Protein AF-A0A923LSV7-F1 (afdb_monomer_lite)

Structure (mmCIF, N/CA/C/O backbone):
data_AF-A0A923LSV7-F1
#
_entry.id   AF-A0A923LSV7-F1
#
loop_
_atom_site.group_PDB
_atom_site.id
_atom_site.type_symbol
_atom_site.label_atom_id
_atom_site.label_alt_id
_atom_site.label_comp_id
_atom_site.label_asym_id
_atom_site.label_entity_id
_atom_site.label_seq_id
_atom_site.pdbx_PDB_ins_code
_atom_site.Cartn_x
_atom_site.Cartn_y
_atom_site.Cartn_z
_atom_site.occupancy
_atom_site.B_iso_or_equiv
_atom_site.auth_seq_id
_atom_site.auth_comp_id
_atom_site.auth_asym_id
_atom_site.auth_atom_id
_atom_site.pdbx_PDB_model_num
ATOM 1 N N . MET A 1 1 ? 1.751 13.642 -10.005 1.00 49.81 1 MET A N 1
ATOM 2 C CA . MET A 1 1 ? 0.287 13.480 -9.869 1.00 49.81 1 MET A CA 1
ATOM 3 C C . MET A 1 1 ? 0.051 12.401 -8.817 1.00 49.81 1 MET A C 1
ATOM 5 O O . MET A 1 1 ? 0.826 11.450 -8.802 1.00 49.81 1 MET A O 1
ATOM 9 N N . LEU A 1 2 ? -0.895 12.580 -7.888 1.00 74.50 2 LEU A N 1
ATOM 10 C CA . LEU A 1 2 ? -1.216 11.552 -6.882 1.00 74.50 2 LEU A CA 1
ATOM 11 C C . LEU A 1 2 ? -1.667 10.269 -7.599 1.00 74.50 2 LEU A C 1
ATOM 13 O O . LEU A 1 2 ? -2.440 10.352 -8.543 1.00 74.50 2 LEU A O 1
ATOM 17 N N . GLY A 1 3 ? -1.156 9.109 -7.178 1.00 82.81 3 GLY A N 1
ATOM 18 C CA . GLY A 1 3 ? -1.496 7.811 -7.778 1.00 82.81 3 GLY A CA 1
ATOM 19 C C . GLY A 1 3 ? -0.723 7.420 -9.043 1.00 82.81 3 GLY A C 1
ATOM 20 O O . GLY A 1 3 ? -0.954 6.333 -9.567 1.00 82.81 3 GLY A O 1
ATOM 21 N N . GLY A 1 4 ? 0.210 8.247 -9.522 1.00 91.00 4 GLY A N 1
ATOM 22 C CA . GLY A 1 4 ? 1.103 7.872 -10.621 1.00 91.00 4 GLY A CA 1
ATOM 23 C C . GLY A 1 4 ? 2.182 6.884 -10.177 1.00 91.00 4 GLY A C 1
ATOM 24 O O . GLY A 1 4 ? 2.796 7.071 -9.124 1.00 91.00 4 GLY A O 1
ATOM 25 N N . LEU A 1 5 ? 2.434 5.857 -10.987 1.00 89.94 5 LEU A N 1
ATOM 26 C CA . LEU A 1 5 ? 3.547 4.937 -10.760 1.00 89.94 5 LEU A CA 1
ATOM 27 C C . LEU A 1 5 ? 4.877 5.558 -11.215 1.00 89.94 5 LEU A C 1
ATOM 29 O O . LEU A 1 5 ? 4.926 6.412 -12.102 1.00 89.94 5 LEU A O 1
ATOM 33 N N . LEU A 1 6 ? 5.975 5.114 -10.599 1.00 88.94 6 LEU A N 1
ATOM 34 C CA . LEU A 1 6 ? 7.321 5.389 -11.103 1.00 88.94 6 LEU A CA 1
ATOM 35 C C . LEU A 1 6 ? 7.545 4.657 -12.431 1.00 88.94 6 LEU A C 1
ATOM 37 O O . LEU A 1 6 ? 6.900 3.656 -12.709 1.00 88.94 6 LEU A O 1
ATOM 41 N N . GLU A 1 7 ? 8.531 5.088 -13.221 1.00 91.25 7 GLU A N 1
ATOM 42 C CA . GLU A 1 7 ? 8.889 4.419 -14.486 1.00 91.25 7 GLU A CA 1
ATOM 43 C C . GLU A 1 7 ? 9.291 2.943 -14.301 1.00 91.25 7 GLU A C 1
ATOM 45 O O . GLU A 1 7 ? 9.192 2.148 -15.236 1.00 91.25 7 GLU A O 1
ATOM 50 N N . ARG A 1 8 ? 9.715 2.561 -13.089 1.00 89.75 8 ARG A N 1
ATOM 51 C CA . ARG A 1 8 ? 10.136 1.201 -12.751 1.00 89.75 8 ARG A CA 1
ATOM 52 C C . ARG A 1 8 ? 9.593 0.732 -11.402 1.00 89.75 8 ARG A C 1
ATOM 54 O O . ARG A 1 8 ? 9.532 1.505 -10.449 1.00 89.75 8 ARG A O 1
ATOM 61 N N . GLY A 1 9 ? 9.301 -0.560 -11.317 1.00 88.75 9 GLY A N 1
ATOM 62 C CA . GLY A 1 9 ? 9.205 -1.323 -10.076 1.00 88.75 9 GLY A CA 1
ATOM 63 C C . GLY A 1 9 ? 10.537 -1.998 -9.739 1.00 88.75 9 GLY A C 1
ATOM 64 O O . GLY A 1 9 ? 11.472 -1.995 -10.544 1.00 88.75 9 GLY A O 1
ATOM 65 N N . ILE A 1 10 ? 10.623 -2.591 -8.550 1.00 86.31 10 ILE A N 1
ATOM 66 C CA . ILE A 1 10 ? 11.832 -3.250 -8.046 1.00 86.31 10 ILE A CA 1
ATOM 67 C C . ILE A 1 10 ? 11.468 -4.665 -7.584 1.00 86.31 10 ILE A C 1
ATOM 69 O O . ILE A 1 10 ? 10.541 -4.838 -6.793 1.00 86.31 10 ILE A O 1
ATOM 73 N N . LYS A 1 11 ? 12.184 -5.681 -8.075 1.00 84.88 11 LYS A N 1
ATOM 74 C CA . LYS A 1 11 ? 12.061 -7.068 -7.593 1.00 84.88 11 LYS A CA 1
ATOM 75 C C . LYS A 1 11 ? 12.777 -7.256 -6.251 1.00 84.88 11 LYS A C 1
ATOM 77 O O . LYS A 1 11 ? 13.558 -6.411 -5.830 1.00 84.88 11 LYS A O 1
ATOM 82 N N . GLN A 1 12 ? 12.594 -8.420 -5.628 1.00 76.00 12 GLN A N 1
ATOM 83 C CA . GLN A 1 12 ? 13.202 -8.787 -4.341 1.00 76.00 12 GLN A CA 1
ATOM 84 C C . GLN A 1 12 ? 14.723 -8.525 -4.243 1.00 76.00 12 GLN A C 1
ATOM 86 O O . GLN A 1 12 ? 15.210 -8.210 -3.163 1.00 76.00 12 GLN A O 1
ATOM 91 N N . TYR A 1 13 ? 15.467 -8.607 -5.352 1.00 80.81 13 TYR A N 1
ATOM 92 C CA . TYR A 1 13 ? 16.925 -8.417 -5.392 1.00 80.81 13 TYR A CA 1
ATOM 93 C C . TYR A 1 13 ? 17.372 -7.077 -5.997 1.00 80.81 13 TYR A C 1
ATOM 95 O O . TYR A 1 13 ? 18.427 -6.994 -6.617 1.00 80.81 13 TYR A O 1
ATOM 103 N N . CYS A 1 14 ? 16.569 -6.020 -5.846 1.00 78.50 14 CYS A N 1
ATOM 104 C CA . CYS A 1 14 ? 16.853 -4.681 -6.385 1.00 78.50 14 CYS A CA 1
ATOM 105 C C . CYS A 1 14 ? 16.933 -4.597 -7.922 1.00 78.50 14 CYS A C 1
ATOM 107 O O . CYS A 1 14 ? 17.331 -3.569 -8.470 1.00 78.50 14 CYS A O 1
ATOM 109 N N . GLU A 1 15 ? 16.530 -5.650 -8.632 1.00 86.31 15 GLU A N 1
ATOM 110 C CA . GLU A 1 15 ? 16.476 -5.638 -10.089 1.00 86.31 15 GLU A CA 1
ATOM 111 C C . GLU A 1 15 ? 15.298 -4.777 -10.563 1.00 86.31 15 GLU A C 1
ATOM 113 O O . GLU A 1 15 ? 14.153 -5.024 -10.154 1.00 86.31 15 GLU A O 1
ATOM 118 N N . PRO A 1 16 ? 15.542 -3.777 -11.426 1.00 88.88 16 PRO A N 1
ATOM 119 C CA . PRO A 1 16 ? 14.479 -2.938 -11.941 1.00 88.88 16 PRO A CA 1
ATOM 120 C C . PRO A 1 16 ? 13.626 -3.695 -12.963 1.00 88.88 16 PRO A C 1
ATOM 122 O O . PRO A 1 16 ? 14.131 -4.441 -13.803 1.00 88.88 16 PRO A O 1
ATOM 125 N N . VAL A 1 17 ? 12.321 -3.445 -12.932 1.00 93.62 17 VAL A N 1
ATOM 126 C CA . VAL A 1 17 ? 11.366 -3.888 -13.954 1.00 93.62 17 VAL A CA 1
ATOM 127 C C . VAL A 1 17 ? 10.525 -2.716 -14.424 1.00 93.62 17 VAL A C 1
ATOM 129 O O . VAL A 1 17 ? 10.122 -1.883 -13.624 1.00 93.62 17 VAL A O 1
ATOM 132 N N . PHE A 1 18 ? 10.230 -2.662 -15.717 1.00 95.25 18 PHE A N 1
ATOM 133 C CA . PHE A 1 18 ? 9.463 -1.566 -16.327 1.00 95.25 18 PHE A CA 1
ATOM 134 C C . PHE A 1 18 ? 8.014 -1.959 -16.644 1.00 95.25 18 PHE A C 1
ATOM 136 O O . PHE A 1 18 ? 7.181 -1.108 -16.954 1.00 95.25 18 PHE A O 1
ATOM 143 N N . ILE A 1 19 ? 7.725 -3.260 -16.570 1.00 96.06 19 ILE A N 1
ATOM 144 C CA . ILE A 1 19 ? 6.435 -3.860 -16.888 1.00 96.06 19 ILE A CA 1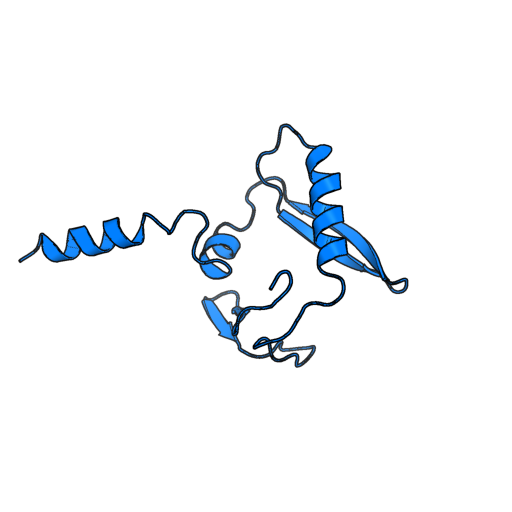
ATOM 145 C C . ILE A 1 19 ? 6.106 -4.874 -15.797 1.00 96.06 19 ILE A C 1
ATOM 147 O O . ILE A 1 19 ? 6.968 -5.670 -15.408 1.00 96.06 19 ILE A O 1
ATOM 151 N N . HIS A 1 20 ? 4.864 -4.867 -15.320 1.00 94.31 20 HIS A N 1
ATOM 152 C CA . HIS A 1 20 ? 4.390 -5.873 -14.379 1.00 94.31 20 HIS A CA 1
ATOM 153 C C . HIS A 1 20 ? 4.379 -7.264 -15.041 1.00 94.31 20 HIS A C 1
ATOM 155 O O . HIS A 1 20 ? 3.840 -7.399 -16.145 1.00 94.31 20 HIS A O 1
ATOM 161 N N . PRO A 1 21 ? 4.926 -8.312 -14.397 1.00 92.75 21 PRO A N 1
ATOM 162 C CA . PRO A 1 21 ? 5.050 -9.635 -15.012 1.00 92.75 21 PRO A CA 1
ATOM 163 C C . PRO A 1 21 ? 3.696 -10.230 -15.420 1.00 92.75 21 PRO A C 1
ATOM 165 O O . PRO A 1 21 ? 3.573 -10.708 -16.547 1.00 92.75 21 PRO A O 1
ATOM 168 N N . ASP A 1 22 ? 2.685 -10.120 -14.552 1.00 95.06 22 ASP A N 1
ATOM 169 C CA . ASP A 1 22 ? 1.375 -10.749 -14.775 1.00 95.06 22 ASP A CA 1
ATOM 170 C C . ASP A 1 22 ? 0.408 -9.863 -15.573 1.00 95.06 22 ASP A C 1
ATOM 172 O O . ASP A 1 22 ? -0.034 -10.238 -16.654 1.00 95.06 22 ASP A O 1
ATOM 176 N N . SER A 1 23 ? 0.109 -8.651 -15.088 1.00 93.94 23 SER A N 1
ATOM 177 C CA . SER A 1 23 ? -0.844 -7.737 -15.738 1.00 93.94 23 SER A CA 1
ATOM 178 C C . SER A 1 23 ? -0.329 -7.079 -17.020 1.00 93.94 23 SER A C 1
ATOM 180 O O . SER A 1 23 ? -1.110 -6.449 -17.730 1.00 93.94 23 SER A O 1
ATOM 182 N N . ARG A 1 24 ? 0.976 -7.182 -17.312 1.00 95.94 24 ARG A N 1
ATOM 183 C CA . ARG A 1 24 ? 1.646 -6.524 -18.450 1.00 95.94 24 ARG A CA 1
ATOM 184 C C . ARG A 1 24 ? 1.514 -4.996 -18.480 1.00 95.94 24 ARG A C 1
ATOM 186 O O . ARG A 1 24 ? 1.819 -4.377 -19.496 1.00 95.94 24 ARG A O 1
ATOM 193 N N . ILE A 1 25 ? 1.114 -4.378 -17.370 1.00 95.75 25 ILE A N 1
ATOM 194 C CA . ILE A 1 25 ? 1.045 -2.921 -17.237 1.00 95.75 25 ILE A CA 1
ATOM 195 C C . ILE A 1 25 ? 2.456 -2.340 -17.338 1.00 95.75 25 ILE A C 1
ATOM 197 O O . ILE A 1 25 ? 3.347 -2.742 -16.588 1.00 95.75 25 ILE A O 1
ATOM 201 N N . ILE A 1 26 ? 2.645 -1.385 -18.248 1.00 96.50 26 ILE A N 1
ATOM 202 C CA . ILE A 1 26 ? 3.834 -0.527 -18.302 1.00 96.50 26 ILE A CA 1
ATOM 203 C C . ILE A 1 26 ? 3.709 0.497 -17.175 1.00 96.50 26 ILE A C 1
ATOM 205 O O . ILE A 1 26 ? 2.675 1.147 -17.070 1.00 96.50 26 ILE A O 1
ATOM 209 N N . PHE A 1 27 ? 4.733 0.647 -16.334 1.00 94.44 27 PHE A N 1
ATOM 210 C CA . PHE A 1 27 ? 4.629 1.538 -15.171 1.00 94.44 27 PHE A CA 1
ATOM 211 C C . PHE A 1 27 ? 4.741 3.021 -15.529 1.00 94.44 27 PHE A C 1
ATOM 213 O O . PHE A 1 27 ? 4.088 3.861 -14.913 1.00 94.44 27 PHE A O 1
ATOM 220 N N . LYS A 1 28 ? 5.553 3.341 -16.541 1.00 94.25 28 LYS A N 1
ATOM 221 C CA . LYS A 1 28 ? 5.746 4.710 -17.019 1.00 94.25 28 LYS A CA 1
ATOM 222 C C . LYS A 1 28 ? 4.409 5.355 -17.381 1.00 94.25 28 LYS A C 1
ATOM 224 O O . LYS A 1 28 ? 3.645 4.794 -18.160 1.00 94.25 28 LYS A O 1
ATOM 229 N N . ASP A 1 29 ? 4.159 6.528 -16.802 1.00 93.75 29 ASP A N 1
ATOM 230 C CA . ASP A 1 29 ? 2.954 7.345 -16.989 1.00 93.75 29 ASP A CA 1
ATOM 231 C C . ASP A 1 29 ? 1.629 6.665 -16.589 1.00 93.75 29 ASP A C 1
ATOM 233 O O . ASP A 1 29 ? 0.555 7.250 -16.745 1.00 93.75 29 ASP A O 1
ATOM 237 N N . TYR A 1 30 ? 1.679 5.468 -15.995 1.00 94.44 30 TYR A N 1
ATOM 238 C CA . TYR A 1 30 ? 0.488 4.764 -15.544 1.00 94.44 30 TYR A CA 1
ATOM 239 C C . TYR A 1 30 ? -0.088 5.411 -14.286 1.00 9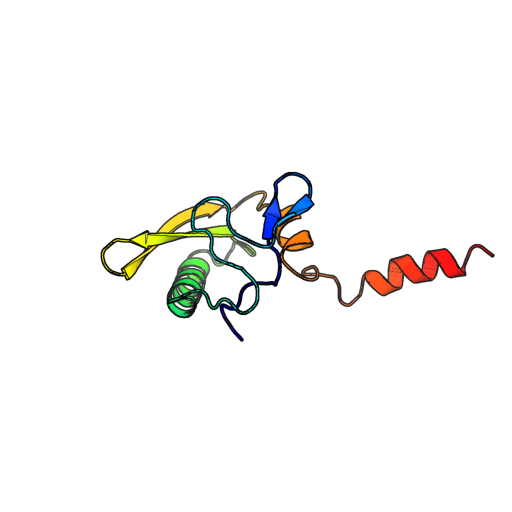4.44 30 TYR A C 1
ATOM 241 O O . TYR A 1 30 ? 0.612 5.634 -13.295 1.00 94.44 30 TYR A O 1
ATOM 249 N N . GLN A 1 31 ? -1.391 5.680 -14.320 1.00 93.62 31 GLN A N 1
ATOM 250 C CA . GLN A 1 31 ? -2.147 6.169 -13.174 1.00 93.62 31 GLN A CA 1
ATOM 251 C C . GLN A 1 31 ? -2.906 5.013 -12.541 1.00 93.62 31 GLN A C 1
ATOM 253 O O . GLN A 1 31 ? -3.707 4.350 -13.204 1.00 93.62 31 GLN A O 1
ATOM 258 N N . LEU A 1 32 ? -2.671 4.780 -11.250 1.00 90.81 32 LEU A N 1
ATOM 259 C CA . LEU A 1 32 ? -3.402 3.762 -10.518 1.00 90.81 32 LEU A CA 1
ATOM 260 C C . LEU A 1 32 ? -4.869 4.201 -10.372 1.00 90.81 32 LEU A C 1
ATOM 262 O O . LEU A 1 32 ? -5.143 5.236 -9.753 1.00 90.81 32 LEU A O 1
ATOM 266 N N . PRO A 1 33 ? -5.830 3.436 -10.916 1.00 90.19 33 PRO A N 1
ATOM 267 C CA . PRO A 1 33 ? -7.234 3.788 -10.794 1.00 90.19 33 PRO A CA 1
ATOM 268 C C . PRO A 1 33 ? -7.663 3.743 -9.324 1.00 90.19 33 PRO A C 1
ATOM 270 O O . PRO A 1 33 ? -7.206 2.905 -8.548 1.00 90.19 33 PRO A O 1
ATOM 273 N N . TYR A 1 34 ? -8.565 4.652 -8.946 1.00 92.06 34 TYR A N 1
ATOM 274 C CA . TYR A 1 34 ? -9.147 4.742 -7.601 1.00 92.06 34 TYR A CA 1
ATOM 275 C C . TYR A 1 34 ? -8.156 4.988 -6.452 1.00 92.06 34 TYR A C 1
ATOM 277 O O . TYR A 1 34 ? -8.530 4.807 -5.293 1.00 92.06 34 TYR A O 1
ATOM 285 N N . PHE A 1 35 ? -6.925 5.430 -6.737 1.00 93.06 35 PHE A N 1
ATOM 286 C CA . PHE A 1 35 ? -5.893 5.674 -5.723 1.00 93.06 35 PHE A CA 1
ATOM 287 C C . PHE A 1 35 ? -6.382 6.530 -4.543 1.00 93.06 35 PHE A C 1
ATOM 289 O O . PHE A 1 35 ? -6.087 6.222 -3.392 1.00 93.06 35 PHE A O 1
ATOM 296 N N . GLU A 1 36 ? -7.181 7.565 -4.809 1.00 93.94 36 GLU A N 1
ATOM 297 C CA . GLU A 1 36 ? -7.734 8.438 -3.767 1.00 93.94 36 GLU A CA 1
ATOM 298 C C . GLU A 1 36 ? -8.565 7.671 -2.730 1.00 93.94 36 GLU A C 1
ATOM 300 O O . GLU A 1 36 ? -8.447 7.938 -1.538 1.00 93.94 36 GLU A O 1
ATOM 305 N N . ARG A 1 37 ? -9.323 6.647 -3.148 1.00 94.94 37 ARG A N 1
ATOM 306 C CA . ARG A 1 37 ? -10.113 5.818 -2.223 1.00 94.94 37 ARG A CA 1
ATOM 307 C C . ARG A 1 37 ? -9.217 5.014 -1.287 1.00 94.94 37 ARG A C 1
ATOM 309 O O . ARG A 1 37 ? -9.513 4.897 -0.102 1.00 94.94 37 ARG A O 1
ATOM 316 N N . PHE A 1 38 ? -8.116 4.471 -1.810 1.00 94.94 38 PHE A N 1
ATOM 317 C CA . PHE A 1 38 ? -7.120 3.776 -0.993 1.00 94.94 38 PHE A CA 1
ATOM 318 C C . PHE A 1 38 ? -6.442 4.733 -0.013 1.00 94.94 38 PHE A C 1
ATOM 320 O O . PHE A 1 38 ? -6.272 4.401 1.159 1.00 94.94 38 PHE A O 1
ATOM 327 N N . PHE A 1 39 ? -6.098 5.936 -0.476 1.00 94.38 39 PHE A N 1
ATOM 328 C CA . PHE A 1 39 ? -5.493 6.971 0.355 1.00 94.38 39 PHE A CA 1
ATOM 329 C C . PHE A 1 39 ? -6.411 7.393 1.511 1.00 94.38 39 PHE A C 1
ATOM 331 O O . PHE A 1 39 ? -5.972 7.468 2.660 1.00 94.38 39 PHE A O 1
ATOM 338 N N . GLU A 1 40 ? -7.693 7.625 1.232 1.00 96.38 40 GLU A N 1
ATOM 339 C CA . GLU A 1 40 ? -8.680 7.956 2.259 1.00 96.38 40 GLU A CA 1
ATOM 340 C C . GLU A 1 40 ? -8.881 6.807 3.248 1.00 96.38 40 GLU A C 1
ATOM 342 O O . GLU A 1 40 ? -8.850 7.047 4.455 1.00 96.38 40 GLU A O 1
ATOM 347 N N . ALA A 1 41 ? -8.998 5.564 2.770 1.00 96.44 41 ALA A N 1
ATOM 348 C CA . ALA A 1 41 ? -9.117 4.392 3.635 1.00 96.44 41 ALA A CA 1
ATOM 349 C C . ALA A 1 41 ? -7.914 4.255 4.583 1.00 96.44 41 ALA A C 1
ATOM 351 O O . ALA A 1 41 ? -8.099 4.087 5.790 1.00 96.44 41 ALA A O 1
ATOM 352 N N . ALA A 1 42 ? -6.688 4.404 4.067 1.00 95.31 42 ALA A N 1
ATOM 353 C CA . ALA A 1 42 ? -5.470 4.393 4.875 1.00 95.31 42 ALA A CA 1
ATOM 354 C C . ALA A 1 42 ? -5.488 5.492 5.947 1.00 95.31 42 ALA A C 1
ATOM 356 O O . ALA A 1 42 ? -5.141 5.244 7.103 1.00 95.31 42 ALA A O 1
ATOM 357 N N . ARG A 1 43 ? -5.926 6.704 5.581 1.00 95.69 43 ARG A N 1
ATOM 358 C CA . ARG A 1 43 ? -6.007 7.846 6.498 1.00 95.69 43 ARG A CA 1
ATOM 359 C C . ARG A 1 43 ? -7.031 7.617 7.606 1.00 95.69 43 ARG A C 1
ATOM 361 O O . ARG A 1 43 ? -6.725 7.891 8.764 1.00 95.69 43 ARG A O 1
ATOM 368 N N . GLU A 1 44 ? -8.229 7.143 7.274 1.00 97.31 44 GLU A N 1
ATOM 369 C CA . GLU A 1 44 ? -9.274 6.898 8.273 1.00 97.31 44 GLU A CA 1
ATOM 370 C C . GLU A 1 44 ? -8.903 5.739 9.206 1.00 97.31 44 GLU A C 1
ATOM 372 O O . GLU A 1 44 ? -9.046 5.874 10.419 1.00 97.31 44 GLU A O 1
ATOM 377 N N . LEU A 1 45 ? -8.326 4.655 8.680 1.00 96.44 45 LEU A N 1
ATOM 378 C CA . LEU A 1 45 ? -7.858 3.536 9.503 1.00 96.44 45 LEU A CA 1
ATOM 379 C C . LEU A 1 45 ? -6.698 3.928 10.423 1.00 96.44 45 LEU A C 1
ATOM 381 O O . LEU A 1 45 ? -6.657 3.510 11.579 1.00 96.44 45 LEU A O 1
ATOM 385 N N . HIS A 1 46 ? -5.772 4.766 9.956 1.00 96.25 46 HIS A N 1
ATOM 386 C CA . HIS A 1 46 ? -4.649 5.208 10.780 1.00 96.25 46 HIS A CA 1
ATOM 387 C C . HIS A 1 46 ? -5.090 6.069 11.975 1.00 96.25 46 HIS A C 1
ATOM 389 O O . HIS A 1 46 ? -4.495 5.973 13.047 1.00 96.25 46 HIS A O 1
ATOM 395 N N . LYS A 1 47 ? -6.188 6.833 11.856 1.00 96.38 47 LYS A N 1
ATOM 396 C CA . LYS A 1 47 ? -6.774 7.570 12.995 1.00 96.38 47 LYS A CA 1
ATOM 397 C C . LYS A 1 47 ? -7.229 6.647 14.130 1.00 96.38 47 LYS A C 1
ATOM 399 O O . LYS A 1 47 ? -7.275 7.086 15.276 1.00 96.38 47 LYS A O 1
ATOM 404 N N . CYS A 1 48 ? -7.550 5.386 13.836 1.00 95.75 48 CYS A N 1
ATOM 405 C CA . CYS A 1 48 ? -7.929 4.396 14.844 1.00 95.75 48 CYS A CA 1
ATOM 406 C C . CYS A 1 48 ? -6.729 3.848 15.637 1.00 95.75 48 CYS A C 1
ATOM 408 O O . CYS A 1 48 ? -6.934 3.184 16.651 1.00 95.75 48 CYS A O 1
ATOM 410 N N . LEU A 1 49 ? -5.491 4.127 15.207 1.00 94.50 49 LEU A N 1
ATOM 411 C CA . LEU A 1 49 ? -4.250 3.659 15.832 1.00 94.50 49 LEU A CA 1
ATOM 412 C C . LEU A 1 49 ? -3.328 4.836 16.212 1.00 94.50 49 LEU A C 1
ATOM 414 O O . LEU A 1 49 ? -2.178 4.881 15.777 1.00 94.50 49 LEU A O 1
ATOM 418 N N . PRO A 1 50 ? -3.785 5.794 17.041 1.00 92.12 50 PRO A N 1
ATOM 419 C CA . PRO A 1 50 ? -3.068 7.051 17.283 1.00 92.12 50 PRO A CA 1
ATOM 420 C C . PRO A 1 50 ? -1.703 6.884 17.970 1.00 92.12 50 PRO A C 1
ATOM 422 O O . PRO A 1 50 ? -0.872 7.786 17.920 1.00 92.12 50 PRO A O 1
ATOM 425 N N . SER A 1 51 ? -1.462 5.750 18.630 1.00 94.06 51 SER A N 1
ATOM 426 C CA . SER A 1 51 ? -0.184 5.428 19.271 1.00 94.06 51 SER A CA 1
ATOM 427 C C . SER A 1 51 ? 0.850 4.826 18.314 1.00 94.06 51 SER A C 1
ATOM 429 O O . SER A 1 51 ? 2.017 4.704 18.688 1.00 94.06 51 SER A O 1
ATOM 431 N N . ILE A 1 52 ? 0.453 4.447 17.095 1.00 91.31 52 ILE A N 1
ATOM 432 C CA . ILE A 1 52 ? 1.328 3.809 16.110 1.00 91.31 52 ILE A CA 1
ATOM 433 C C . ILE A 1 52 ? 1.725 4.839 15.056 1.00 91.31 52 ILE A C 1
ATOM 435 O O . ILE A 1 52 ? 0.906 5.258 14.249 1.00 91.31 52 ILE A O 1
ATOM 439 N N . GLY A 1 53 ? 2.999 5.237 15.039 1.00 88.44 53 GLY A N 1
ATOM 440 C CA . GLY A 1 53 ? 3.469 6.298 14.140 1.00 88.44 53 GLY A CA 1
ATOM 441 C C . GLY A 1 53 ? 3.491 5.922 12.654 1.00 88.44 53 GLY A C 1
ATOM 442 O O . GLY A 1 53 ? 3.340 6.795 11.806 1.00 88.44 53 GLY A O 1
ATOM 443 N N . ILE A 1 54 ? 3.696 4.643 12.320 1.00 88.31 54 ILE A N 1
ATOM 444 C CA . ILE A 1 54 ? 3.747 4.150 10.935 1.00 88.31 54 ILE A CA 1
ATOM 445 C C . ILE A 1 54 ? 3.054 2.791 10.874 1.00 88.31 54 ILE A C 1
ATOM 447 O O . ILE A 1 54 ? 3.343 1.915 11.685 1.00 88.31 54 ILE A O 1
ATOM 451 N N . VAL A 1 55 ? 2.173 2.620 9.889 1.00 90.56 55 VAL A N 1
ATOM 452 C CA . VAL A 1 55 ? 1.545 1.337 9.561 1.00 90.56 55 VAL A CA 1
ATOM 453 C C . VAL A 1 55 ? 1.713 1.078 8.070 1.00 90.56 55 VAL A C 1
ATOM 455 O O . VAL A 1 55 ? 1.439 1.958 7.251 1.00 90.56 55 VAL A O 1
ATOM 458 N N . ASN A 1 56 ? 2.143 -0.130 7.724 1.00 91.12 56 ASN A N 1
ATOM 459 C CA . ASN A 1 56 ? 2.173 -0.609 6.350 1.00 91.12 56 ASN A CA 1
ATOM 460 C C . ASN A 1 56 ? 0.822 -1.276 6.055 1.00 91.12 56 ASN A C 1
ATOM 462 O O . ASN A 1 56 ? 0.518 -2.338 6.593 1.00 91.12 56 ASN A O 1
ATOM 466 N N . TRP A 1 57 ? -0.012 -0.606 5.263 1.00 93.06 57 TRP A N 1
ATOM 467 C CA . TRP A 1 57 ? -1.355 -1.079 4.940 1.00 93.06 57 TRP A CA 1
ATOM 468 C C . TRP A 1 57 ? -1.377 -1.823 3.613 1.00 93.06 57 TRP A C 1
ATOM 470 O O . TRP A 1 57 ? -1.043 -1.233 2.581 1.00 93.06 57 TRP A O 1
ATOM 480 N N . ASP A 1 58 ? -1.877 -3.054 3.637 1.00 93.31 58 ASP A N 1
ATOM 481 C CA . ASP A 1 58 ? -2.137 -3.819 2.425 1.00 93.31 58 ASP A CA 1
ATOM 482 C C . ASP A 1 58 ? -3.632 -3.793 2.126 1.00 93.31 58 ASP A C 1
ATOM 484 O O . ASP A 1 58 ? -4.469 -4.246 2.913 1.00 93.31 58 ASP A O 1
ATOM 488 N N . PHE A 1 59 ? -3.969 -3.238 0.967 1.00 95.75 59 PHE A N 1
ATOM 489 C CA . PHE A 1 59 ? -5.338 -3.116 0.489 1.00 95.75 59 PHE A CA 1
ATOM 490 C C . PHE A 1 59 ? -5.524 -3.853 -0.829 1.00 95.75 59 PHE A C 1
ATOM 492 O O . PHE A 1 59 ? -4.607 -3.956 -1.642 1.00 95.75 59 PHE A O 1
ATOM 499 N N . ALA A 1 60 ? -6.760 -4.262 -1.084 1.00 95.12 60 ALA A N 1
ATOM 500 C CA . ALA A 1 60 ? -7.199 -4.701 -2.398 1.00 95.12 60 ALA A CA 1
ATOM 501 C C . ALA A 1 60 ? -8.491 -3.985 -2.801 1.00 95.12 60 ALA A C 1
ATOM 503 O O . ALA A 1 60 ? -9.188 -3.393 -1.974 1.00 95.12 60 ALA A O 1
ATOM 504 N N . MET A 1 61 ? -8.808 -4.042 -4.091 1.00 94.38 61 MET A N 1
ATOM 505 C CA . MET A 1 61 ? -10.125 -3.682 -4.601 1.00 94.38 61 MET A CA 1
ATOM 506 C C . MET A 1 61 ? -10.920 -4.961 -4.839 1.00 94.38 61 MET A C 1
ATOM 508 O O . MET A 1 61 ? -10.426 -5.867 -5.507 1.00 94.38 61 MET A O 1
ATOM 512 N N . ASN A 1 62 ? -12.130 -5.042 -4.289 1.00 94.12 62 ASN A N 1
ATOM 513 C CA . ASN A 1 62 ? -13.022 -6.169 -4.557 1.00 94.12 62 ASN A CA 1
ATOM 514 C C . ASN A 1 62 ? -13.775 -6.006 -5.894 1.00 94.12 62 ASN A C 1
ATOM 516 O O . ASN A 1 62 ? -13.670 -4.988 -6.581 1.00 94.12 62 ASN A O 1
ATOM 520 N N . ASP A 1 63 ? -14.588 -7.004 -6.234 1.00 94.50 63 ASP A N 1
ATOM 521 C CA . ASP A 1 63 ? -15.447 -7.058 -7.425 1.00 94.50 63 ASP A CA 1
ATOM 522 C C . ASP A 1 63 ? -16.507 -5.940 -7.499 1.00 94.50 63 ASP A C 1
ATOM 524 O O . ASP A 1 63 ? -17.056 -5.662 -8.565 1.00 94.50 63 ASP A O 1
ATOM 528 N N . LYS A 1 64 ? -16.771 -5.256 -6.381 1.00 94.69 64 LYS A N 1
ATOM 529 C CA . LYS A 1 64 ? -17.708 -4.129 -6.264 1.00 94.69 64 LYS A CA 1
ATOM 530 C C . LYS A 1 64 ? -17.013 -2.764 -6.250 1.00 94.69 64 LYS A C 1
ATOM 532 O O . LYS A 1 64 ? -17.645 -1.765 -5.904 1.00 94.69 64 LYS A O 1
ATOM 537 N N . ASN A 1 65 ? -15.731 -2.693 -6.618 1.00 91.75 65 ASN A N 1
ATOM 538 C CA . ASN A 1 65 ? -14.912 -1.473 -6.580 1.00 91.75 65 ASN A CA 1
ATOM 539 C C . ASN A 1 65 ? -14.811 -0.827 -5.184 1.00 91.75 65 ASN A C 1
ATOM 541 O O . ASN A 1 65 ? -14.677 0.399 -5.055 1.00 91.75 65 ASN A O 1
ATOM 545 N N . GLN A 1 66 ? -14.897 -1.643 -4.133 1.00 95.00 66 GLN A N 1
ATOM 546 C CA . GLN A 1 66 ? -14.717 -1.217 -2.749 1.00 95.00 66 GLN A CA 1
ATOM 547 C C . GLN A 1 66 ? -13.300 -1.556 -2.290 1.00 95.00 66 GLN A C 1
ATOM 549 O O . GLN A 1 66 ? -12.769 -2.625 -2.603 1.00 95.00 66 GLN A O 1
ATOM 554 N N . VAL A 1 67 ? -12.697 -0.636 -1.538 1.00 96.75 67 VAL A N 1
ATOM 555 C CA . VAL A 1 67 ? -11.403 -0.863 -0.894 1.00 96.75 67 VAL A CA 1
ATOM 556 C C . VAL A 1 67 ? -11.616 -1.800 0.287 1.00 96.75 67 VAL A C 1
ATOM 558 O O . VAL A 1 67 ? -12.446 -1.531 1.156 1.00 96.75 67 VAL A O 1
ATOM 561 N N . VAL A 1 68 ? -10.861 -2.891 0.316 1.00 97.31 68 VAL A N 1
ATOM 562 C CA . VAL A 1 68 ? -10.850 -3.862 1.409 1.00 97.31 68 VAL A CA 1
ATOM 563 C C . VAL A 1 68 ? -9.459 -3.908 2.027 1.00 97.31 68 VAL A C 1
ATOM 565 O O . VAL A 1 68 ? -8.456 -3.986 1.318 1.00 97.31 68 VAL A O 1
ATOM 568 N N . LEU A 1 69 ? -9.406 -3.827 3.356 1.00 96.88 69 LEU A N 1
ATOM 569 C CA . LEU A 1 69 ? -8.185 -4.043 4.125 1.00 96.88 69 LEU A CA 1
ATOM 570 C C . LEU A 1 69 ? -7.862 -5.539 4.131 1.00 96.88 69 LEU A C 1
ATOM 572 O O . LEU A 1 69 ? -8.718 -6.342 4.500 1.00 96.88 69 LEU A O 1
ATOM 576 N N . ILE A 1 70 ? -6.641 -5.891 3.733 1.00 97.31 70 ILE A N 1
ATOM 577 C CA . ILE A 1 70 ? -6.134 -7.267 3.746 1.00 97.31 70 ILE A CA 1
ATOM 578 C C . ILE A 1 70 ? -5.248 -7.484 4.972 1.00 97.31 70 ILE A C 1
ATOM 580 O O . ILE A 1 70 ? -5.473 -8.431 5.722 1.00 97.31 70 ILE A O 1
ATOM 584 N N . GLU A 1 71 ? -4.287 -6.588 5.209 1.00 95.00 71 GLU A N 1
ATOM 585 C CA . GLU A 1 71 ? -3.347 -6.698 6.328 1.00 95.00 71 GLU A CA 1
ATOM 586 C C . GLU A 1 71 ? -2.927 -5.324 6.871 1.00 95.00 71 GLU A C 1
ATOM 588 O O . GLU A 1 71 ? -2.817 -4.335 6.139 1.00 95.00 71 GLU A O 1
ATOM 593 N N . SER A 1 72 ? -2.685 -5.269 8.183 1.00 92.94 72 SER A N 1
ATOM 594 C CA . SER A 1 72 ? -2.104 -4.127 8.884 1.00 92.94 72 SER A CA 1
ATOM 595 C C . SER A 1 72 ? -0.766 -4.507 9.517 1.00 92.94 72 SER A C 1
ATOM 597 O O . SER A 1 72 ? -0.683 -5.081 10.603 1.00 92.94 72 SER A O 1
ATOM 599 N N . ASN A 1 73 ? 0.317 -4.146 8.840 1.00 92.00 73 ASN A N 1
ATOM 600 C CA . ASN A 1 73 ? 1.669 -4.453 9.280 1.00 92.00 73 ASN A CA 1
ATOM 601 C C . ASN A 1 73 ? 2.171 -3.360 10.245 1.00 92.00 73 ASN A C 1
ATOM 603 O O . ASN A 1 73 ? 2.593 -2.279 9.826 1.00 92.00 73 ASN A O 1
ATOM 607 N N . LEU A 1 74 ? 2.080 -3.636 11.556 1.00 90.00 74 LEU A N 1
ATOM 608 C CA . LEU A 1 74 ? 2.382 -2.683 12.644 1.00 90.00 74 LEU A CA 1
ATOM 609 C C . LEU A 1 74 ? 3.849 -2.694 13.110 1.00 90.00 74 LEU A C 1
ATOM 611 O O . LEU A 1 74 ? 4.313 -1.728 13.714 1.00 90.00 74 LEU A O 1
ATOM 615 N N . ILE A 1 75 ? 4.575 -3.793 12.885 1.00 84.31 75 ILE A N 1
ATOM 616 C CA . ILE A 1 75 ? 5.951 -3.998 13.362 1.00 84.31 75 ILE A CA 1
ATOM 617 C C . ILE A 1 75 ? 6.821 -4.414 12.179 1.00 84.31 75 ILE A C 1
ATOM 619 O O . ILE A 1 75 ? 6.419 -5.258 11.389 1.00 84.31 75 ILE A O 1
ATOM 623 N N . CYS A 1 76 ? 8.034 -3.855 12.086 1.00 68.25 76 CYS A N 1
ATOM 624 C CA . CYS A 1 76 ? 9.017 -4.212 11.057 1.00 68.25 76 CYS A CA 1
ATOM 625 C C . CYS A 1 76 ? 8.467 -4.094 9.621 1.00 68.25 76 CYS A C 1
ATOM 627 O O . CYS A 1 76 ? 8.718 -4.944 8.768 1.00 68.25 76 CYS A O 1
ATOM 629 N N . GLY A 1 77 ? 7.725 -3.014 9.346 1.00 66.75 77 GLY A N 1
ATOM 630 C CA . GLY A 1 77 ? 7.363 -2.657 7.977 1.00 66.75 77 GLY A CA 1
ATOM 631 C C . GLY A 1 77 ? 8.617 -2.610 7.104 1.00 66.75 77 GLY A C 1
ATOM 632 O O . GLY A 1 77 ? 9.677 -2.178 7.564 1.00 66.75 77 GLY A O 1
ATOM 633 N N . SER A 1 78 ? 8.524 -3.107 5.870 1.00 69.12 78 SER A N 1
ATOM 634 C CA . SER A 1 78 ? 9.668 -3.307 4.977 1.00 69.12 78 SER A CA 1
ATOM 635 C C . SER A 1 78 ? 10.431 -1.998 4.730 1.00 69.12 78 SER A C 1
ATOM 637 O O . SER A 1 78 ? 10.157 -1.279 3.774 1.00 69.12 78 SER A O 1
ATOM 639 N N . ILE A 1 79 ? 11.424 -1.683 5.572 1.00 72.56 79 ILE A N 1
ATOM 640 C CA . ILE A 1 79 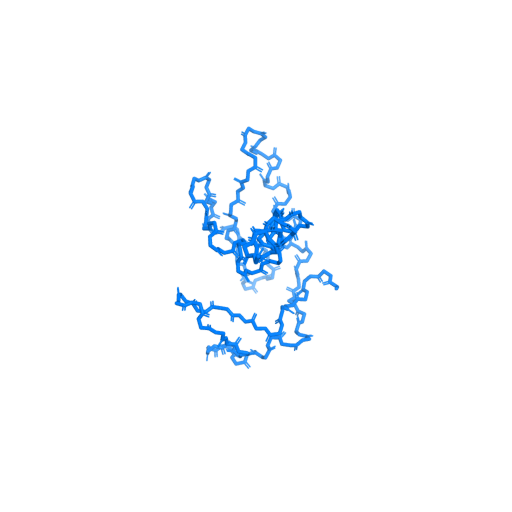? 12.241 -0.459 5.481 1.00 72.56 79 ILE A CA 1
ATOM 641 C C . ILE A 1 79 ? 12.884 -0.323 4.098 1.00 72.56 79 ILE A C 1
ATOM 643 O O . ILE A 1 79 ? 12.985 0.768 3.540 1.00 72.56 79 ILE A O 1
ATOM 647 N N . TRP A 1 80 ? 13.225 -1.470 3.513 1.00 73.69 80 TRP A N 1
ATOM 648 C CA . TRP A 1 80 ? 13.718 -1.600 2.155 1.00 73.69 80 TRP A CA 1
ATOM 649 C C . TRP A 1 80 ? 12.732 -1.054 1.108 1.00 73.69 80 TRP A C 1
ATOM 651 O O . TRP A 1 80 ? 13.163 -0.378 0.176 1.00 73.69 80 TRP A O 1
ATOM 661 N N . LEU A 1 81 ? 11.420 -1.268 1.276 1.00 71.25 81 LEU A N 1
ATOM 662 C CA . LEU A 1 81 ? 10.380 -0.753 0.376 1.00 71.25 81 LEU A CA 1
ATOM 663 C C . LEU A 1 81 ? 10.413 0.778 0.351 1.00 71.25 81 LEU A C 1
ATOM 665 O O . LEU A 1 81 ? 10.476 1.377 -0.715 1.00 71.25 81 LEU A O 1
ATOM 669 N N . ILE A 1 82 ? 10.452 1.413 1.523 1.00 71.19 82 ILE A N 1
ATOM 670 C CA . ILE A 1 82 ? 10.476 2.878 1.644 1.00 71.19 82 ILE A CA 1
ATOM 671 C C . ILE A 1 82 ? 11.784 3.468 1.087 1.00 71.19 82 ILE A C 1
ATOM 673 O O . ILE A 1 82 ? 11.785 4.568 0.541 1.00 71.19 82 ILE A O 1
ATOM 677 N N . GLN A 1 83 ? 12.905 2.753 1.204 1.00 71.88 83 GLN A N 1
ATOM 678 C CA . GLN A 1 83 ? 14.200 3.205 0.683 1.00 71.88 83 GLN A CA 1
ATOM 679 C C . GLN A 1 83 ? 14.324 3.104 -0.842 1.00 71.88 83 GLN A C 1
ATOM 681 O O . GLN A 1 83 ? 15.049 3.903 -1.431 1.00 71.88 83 GLN A O 1
ATOM 686 N N . ASN A 1 84 ? 13.660 2.125 -1.468 1.00 69.62 84 ASN A N 1
ATOM 687 C CA . ASN A 1 84 ? 13.787 1.853 -2.904 1.00 69.62 84 ASN A CA 1
ATOM 688 C C . ASN A 1 84 ? 12.616 2.394 -3.734 1.00 69.62 84 ASN A C 1
ATOM 690 O O . ASN A 1 84 ? 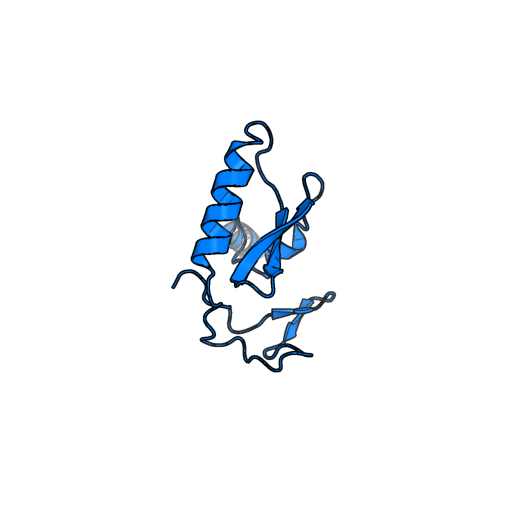12.821 2.800 -4.876 1.00 69.62 84 ASN A O 1
ATOM 694 N N . ALA A 1 85 ? 11.396 2.385 -3.188 1.00 63.28 85 ALA A N 1
ATOM 695 C CA . ALA A 1 85 ? 10.196 2.852 -3.883 1.00 63.28 85 ALA A CA 1
ATOM 696 C C . ALA A 1 85 ? 9.996 4.371 -3.775 1.00 63.28 85 ALA A C 1
ATOM 698 O O . ALA A 1 85 ? 9.229 4.939 -4.545 1.00 63.28 85 ALA A O 1
ATOM 699 N N . TRP A 1 86 ? 10.665 5.031 -2.828 1.00 61.59 86 TRP A N 1
ATOM 700 C CA . TRP A 1 86 ? 10.662 6.484 -2.668 1.00 61.59 86 TRP A CA 1
ATOM 701 C C . TRP A 1 86 ? 12.103 7.002 -2.698 1.00 61.59 86 TRP A C 1
ATOM 703 O O . TRP A 1 86 ? 13.007 6.355 -2.170 1.00 61.59 86 TRP A O 1
ATOM 713 N N . GLU A 1 87 ? 12.333 8.192 -3.265 1.00 53.31 87 GLU A 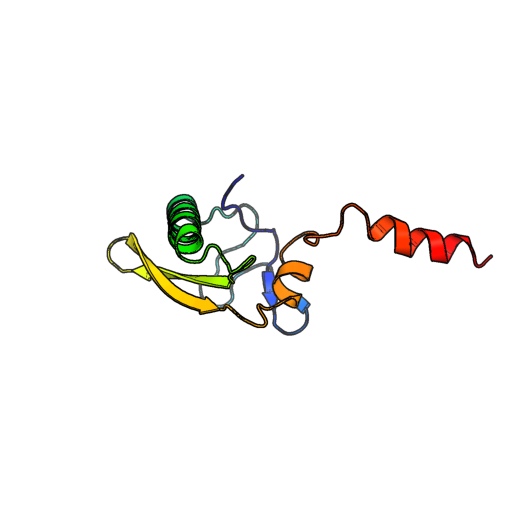N 1
ATOM 714 C CA . GLU A 1 87 ? 13.534 8.971 -2.935 1.00 53.31 87 GLU A CA 1
ATOM 715 C C . GLU A 1 87 ? 13.514 9.148 -1.414 1.00 53.31 87 GLU A C 1
ATOM 717 O O . GLU A 1 87 ? 12.613 9.808 -0.906 1.00 53.31 87 GLU A O 1
ATOM 722 N N . SER A 1 88 ? 14.389 8.429 -0.696 1.00 49.91 88 SER A N 1
ATOM 723 C CA . SER A 1 88 ? 14.099 7.951 0.665 1.00 49.91 88 SER A CA 1
ATOM 724 C C . SER A 1 88 ? 13.397 8.955 1.582 1.00 49.91 88 SER A C 1
ATOM 726 O O . SER A 1 88 ? 13.716 10.144 1.566 1.00 49.91 88 SER A O 1
ATOM 728 N N . LEU A 1 89 ? 12.562 8.444 2.491 1.00 50.50 89 LEU A N 1
ATOM 729 C CA . LEU A 1 89 ? 11.852 9.211 3.528 1.00 50.50 89 LEU A CA 1
ATOM 730 C C . LEU A 1 89 ? 12.735 10.234 4.291 1.00 50.50 89 LEU A C 1
ATOM 732 O O . LEU A 1 89 ? 12.220 11.198 4.847 1.00 50.50 89 LEU A O 1
ATOM 736 N N . PHE A 1 90 ? 14.064 10.045 4.298 1.00 52.56 90 PHE A N 1
ATOM 737 C CA . PHE A 1 90 ? 15.056 10.914 4.943 1.00 52.56 90 PHE A CA 1
ATOM 738 C C . PHE A 1 90 ? 16.072 11.585 3.981 1.00 52.56 90 PHE A C 1
ATOM 740 O O . PHE A 1 90 ? 16.941 12.344 4.422 1.00 52.56 90 PHE A O 1
ATOM 747 N N . LEU A 1 91 ? 15.989 11.368 2.662 1.00 45.53 91 LEU A N 1
ATOM 748 C CA . LEU A 1 91 ? 16.992 11.785 1.663 1.00 45.53 91 LEU A CA 1
ATOM 749 C C . LEU A 1 91 ? 16.646 13.117 0.965 1.00 45.53 91 LEU A C 1
ATOM 751 O O . LEU A 1 91 ? 16.684 13.222 -0.252 1.00 45.53 91 LEU A O 1
ATOM 755 N N . ARG A 1 92 ? 16.444 14.194 1.735 1.00 41.16 92 ARG A N 1
ATOM 756 C CA . ARG A 1 92 ? 16.927 15.530 1.298 1.00 41.16 92 ARG A CA 1
ATOM 757 C C . ARG A 1 92 ? 18.239 15.939 1.969 1.00 41.16 92 ARG A C 1
ATOM 759 O O . ARG A 1 92 ? 18.881 16.880 1.519 1.00 41.16 92 ARG A O 1
ATOM 766 N N . LYS A 1 93 ? 18.670 15.238 3.027 1.00 41.41 93 LYS A N 1
ATOM 767 C CA . LYS A 1 93 ? 19.877 15.598 3.800 1.00 41.41 93 LYS A CA 1
ATOM 768 C C . LYS A 1 93 ? 21.017 14.595 3.748 1.00 41.41 93 LYS A C 1
ATOM 770 O O . LYS A 1 93 ? 22.104 14.911 4.208 1.00 41.41 93 LYS A O 1
ATOM 775 N N . THR A 1 94 ? 20.805 13.396 3.233 1.00 44.97 94 THR A N 1
ATOM 776 C CA . THR A 1 94 ? 21.758 12.300 3.435 1.00 44.97 94 THR A CA 1
ATOM 777 C C . THR A 1 94 ? 22.643 12.046 2.205 1.00 44.97 94 THR A C 1
ATOM 779 O O . THR A 1 94 ? 23.768 11.586 2.373 1.00 44.97 94 THR A O 1
ATOM 782 N N . GLN A 1 95 ? 22.281 12.551 1.012 1.00 45.25 95 GLN A N 1
ATOM 783 C CA . GLN A 1 95 ? 23.216 12.639 -0.126 1.00 45.25 95 GLN A CA 1
ATOM 784 C C . GLN A 1 95 ? 24.400 13.577 0.175 1.00 45.25 95 GLN A C 1
ATOM 786 O O . GLN A 1 95 ? 25.547 13.241 -0.109 1.00 45.25 95 GLN A O 1
ATOM 791 N N . SER A 1 96 ? 24.162 14.716 0.838 1.00 44.53 96 SER A N 1
ATOM 792 C CA . SER A 1 96 ? 25.230 15.670 1.186 1.00 44.53 96 SER A CA 1
ATOM 793 C C . SER A 1 96 ? 26.230 15.125 2.215 1.00 44.53 96 SER A C 1
ATOM 795 O O . SER A 1 96 ? 27.339 15.646 2.319 1.00 44.53 96 SER A O 1
ATOM 797 N N . ILE A 1 97 ? 25.874 14.068 2.954 1.00 52.16 97 ILE A N 1
ATOM 798 C CA . ILE A 1 97 ? 26.750 13.424 3.943 1.00 52.16 97 ILE A CA 1
ATOM 799 C C . ILE A 1 97 ? 27.726 12.456 3.262 1.00 52.16 97 ILE A C 1
ATOM 801 O O . ILE A 1 97 ? 28.904 12.434 3.620 1.00 52.16 97 ILE A O 1
ATOM 805 N N . PHE A 1 98 ? 27.279 11.700 2.252 1.00 45.16 98 PHE A N 1
ATOM 806 C CA . PHE A 1 98 ? 28.156 10.775 1.526 1.00 45.16 98 PHE A CA 1
ATOM 807 C C . PHE A 1 98 ? 29.149 11.505 0.610 1.00 45.16 98 PHE A C 1
ATOM 809 O O . PHE A 1 98 ? 30.330 11.156 0.604 1.00 45.16 98 PHE A O 1
ATOM 816 N N . PHE A 1 99 ? 28.731 12.580 -0.071 1.00 44.66 99 PHE A N 1
ATOM 817 C CA . PHE A 1 99 ? 29.645 13.359 -0.921 1.00 44.66 99 PHE A CA 1
ATOM 818 C C . PHE A 1 99 ? 30.736 14.087 -0.119 1.00 44.66 99 PHE A C 1
ATOM 820 O O . PHE A 1 99 ? 31.903 14.063 -0.516 1.00 44.66 99 PHE A O 1
ATOM 827 N N . LYS A 1 100 ? 30.418 14.610 1.078 1.00 40.91 100 LYS A N 1
ATOM 828 C CA . LYS A 1 100 ? 31.395 15.302 1.944 1.00 40.91 100 LYS A CA 1
ATOM 829 C C . LYS A 1 100 ? 32.550 14.425 2.429 1.00 40.91 100 LYS A C 1
ATOM 831 O O . LYS A 1 100 ? 33.587 14.958 2.820 1.00 40.91 100 LYS A O 1
ATOM 836 N N . LYS A 1 101 ? 32.380 13.099 2.455 1.00 43.72 101 LYS A N 1
ATOM 837 C CA . LYS A 1 101 ? 33.441 12.175 2.879 1.00 43.72 101 LYS A CA 1
ATOM 838 C C . LYS A 1 101 ? 34.412 11.847 1.739 1.00 43.72 101 LYS A C 1
ATOM 840 O O . LYS A 1 101 ? 35.570 11.570 2.018 1.00 43.72 101 LYS A O 1
ATOM 845 N N . SER A 1 102 ? 33.975 11.954 0.480 1.00 44.84 102 SER A N 1
ATOM 846 C CA . SER A 1 102 ? 34.836 11.747 -0.697 1.00 44.84 102 SER A CA 1
ATOM 847 C C . SER A 1 102 ? 35.751 12.941 -1.006 1.00 44.84 102 SER A C 1
ATOM 849 O O . SER A 1 102 ? 36.847 12.755 -1.520 1.00 44.84 102 SER A O 1
ATOM 851 N N . GLU A 1 103 ? 35.353 14.157 -0.619 1.00 49.75 103 GLU A N 1
ATOM 852 C CA . GLU A 1 103 ? 36.162 15.373 -0.816 1.00 49.75 103 GLU A CA 1
ATOM 853 C C . GLU A 1 103 ? 37.210 15.601 0.285 1.00 49.75 103 GLU A C 1
ATOM 855 O O . GLU A 1 103 ? 38.094 16.435 0.128 1.00 49.75 103 GLU A O 1
ATOM 860 N N . LYS A 1 104 ? 37.139 14.857 1.398 1.00 50.59 104 LYS A N 1
ATOM 861 C CA . LYS A 1 104 ? 38.098 14.948 2.517 1.00 50.59 104 LYS A CA 1
ATOM 862 C C . LYS A 1 104 ? 39.180 13.860 2.511 1.00 50.59 104 LYS A C 1
ATOM 864 O O . LYS A 1 104 ? 39.959 13.781 3.456 1.00 50.59 104 LYS A O 1
ATOM 869 N N . SER A 1 105 ? 39.238 13.042 1.462 1.00 49.22 105 SER A N 1
ATOM 870 C CA . SER A 1 105 ? 40.353 12.127 1.190 1.00 49.22 105 SER A CA 1
ATOM 871 C C . SER A 1 105 ? 40.956 12.436 -0.178 1.00 49.22 105 SER A C 1
ATOM 873 O O . SER A 1 105 ? 40.830 11.652 -1.116 1.00 49.22 105 SER A O 1
ATOM 875 N N . LYS A 1 106 ? 41.594 13.601 -0.281 1.00 42.66 106 LYS A N 1
ATOM 8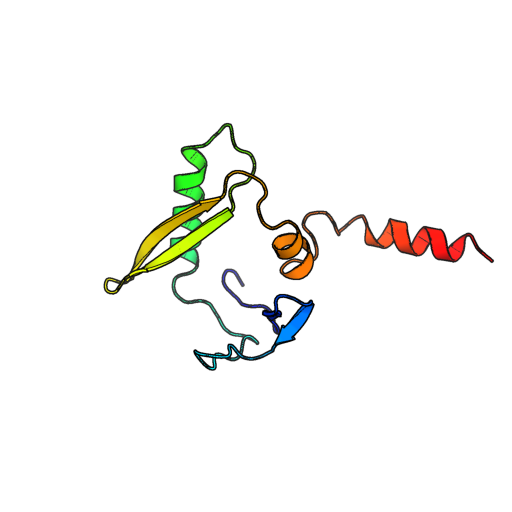76 C CA . LYS A 1 106 ? 42.671 13.897 -1.227 1.00 42.66 106 LYS A CA 1
ATOM 877 C C . LYS A 1 106 ? 43.724 14.723 -0.507 1.00 42.66 106 LYS A C 1
ATOM 879 O O . LYS A 1 106 ? 43.314 15.548 0.340 1.00 42.66 106 LYS A O 1
#

Organism: NCBI:txid2763064

Radius of gyration: 17.5 Å; chains: 1; bounding box: 60×26×38 Å

Sequence (106 aa):
MLGGLLERGIKQYCEPVFIHPDSRIIFKDYQLPYFERFFEAARELHKCLPSIGIVNWDFAMNDKNQVVLIESNLICGSIWLIQNAWESLFLRKTQSIFFKKSEKSK

Foldseek 3Di:
DQQQFDCWDADPVRDTDQADPPVRDGRPRDGDPPNVLVVVVVVVVVVVVVVQPDWDWDWDQDPVRHIDTDDTHRPCDPLVCQVRRDVHPPPVPVVVVVVVVVVVPD

Secondary structure (DSSP, 8-state):
-TTBPPS-EE-TTS-EESB-TTT--B-TTPBPTTHHHHHHHHHHHHHT-TT-S--EEEEEE-TTS-EEEEEEE-SS--HHHHHHHSS-TTTTSSHHHHHHHHTT--

InterPro domains:
  IPR039523 Alpha-L-glutamate ligase-related protein, ATP-grasp domain [PF14397] (12-87)

pLDDT: mean 80.8, std 18.83, range [40.91, 97.31]